Protein AF-A0A1X1NPN5-F1 (afdb_monomer_lite)

Secondary structure (DSSP, 8-state):
----PPPPPGGGGBPBPPPHHHHHHHHHHHHHHHHHHTT-SS--HHHHHHHHHHTT--GGGEEEEEEETTEEEEEEE---TT--EEEEEEE-SS-EEEEEEE--TTS-GGG-B---

Radius of gyration: 14.66 Å; chains: 1; bounding box: 39×37×34 Å

Foldseek 3Di:
DPPDDPDDDPVLQEWDDADPVLVVVQVVVQVQLFVQQAQAAQDALVSSVVSCVVVVADPVQWADFHDDDLKTWIKGDPDDPQFFWIWIWIDNNNGIDIDITGGHPNDDRVRHDDDD

Structure (mmCIF, N/CA/C/O backbone):
data_AF-A0A1X1NPN5-F1
#
_entry.id   AF-A0A1X1NPN5-F1
#
loop_
_atom_site.group_PDB
_atom_site.id
_atom_site.type_symbol
_atom_site.label_atom_id
_atom_site.label_alt_id
_atom_site.label_comp_id
_atom_site.label_asym_id
_atom_site.label_entity_id
_atom_site.label_seq_id
_atom_site.pdbx_PDB_ins_code
_atom_site.Cartn_x
_atom_site.Cartn_y
_atom_site.Cartn_z
_atom_site.occupancy
_atom_site.B_iso_or_equiv
_atom_site.auth_seq_id
_atom_site.auth_comp_id
_atom_site.auth_asym_id
_atom_site.auth_atom_id
_atom_site.pdbx_PDB_model_num
ATOM 1 N N . MET A 1 1 ? 23.147 -26.471 -2.593 1.00 44.31 1 MET A N 1
ATOM 2 C CA . MET A 1 1 ? 23.735 -25.119 -2.510 1.00 44.31 1 MET A CA 1
ATOM 3 C C . MET A 1 1 ? 22.582 -24.137 -2.633 1.00 44.31 1 MET A C 1
ATOM 5 O O . MET A 1 1 ? 21.933 -24.182 -3.671 1.00 44.31 1 MET A O 1
ATOM 9 N N . PRO A 1 2 ? 22.224 -23.353 -1.606 1.00 48.97 2 PRO A N 1
ATOM 10 C CA . PRO A 1 2 ? 21.247 -22.289 -1.802 1.00 48.97 2 PRO A CA 1
ATOM 11 C C . PRO A 1 2 ? 21.860 -21.237 -2.738 1.00 48.97 2 PRO A C 1
ATOM 13 O O . PRO A 1 2 ? 22.962 -20.756 -2.487 1.00 48.97 2 PRO A O 1
ATOM 16 N N . SER A 1 3 ? 21.186 -20.938 -3.850 1.00 48.25 3 SER A N 1
ATOM 17 C CA . SER A 1 3 ? 21.544 -19.811 -4.714 1.00 48.25 3 SER A CA 1
ATOM 18 C C . SER A 1 3 ? 21.250 -18.520 -3.963 1.00 48.25 3 SER A C 1
ATOM 20 O O . SER A 1 3 ? 20.092 -18.135 -3.813 1.00 48.25 3 SER A O 1
ATOM 22 N N . GLU A 1 4 ? 22.297 -17.862 -3.482 1.00 57.72 4 GLU A N 1
ATOM 23 C CA . GLU A 1 4 ? 22.210 -16.495 -2.986 1.00 57.72 4 GLU A CA 1
ATOM 24 C C . GLU A 1 4 ? 21.886 -15.596 -4.189 1.00 57.72 4 GLU A C 1
ATOM 26 O O . GLU A 1 4 ? 22.665 -15.518 -5.143 1.00 57.72 4 GLU A O 1
ATOM 31 N N . LYS A 1 5 ? 20.688 -14.995 -4.211 1.00 56.88 5 LYS A N 1
ATOM 32 C CA . LYS A 1 5 ? 20.358 -13.992 -5.231 1.00 56.88 5 LYS A CA 1
ATOM 33 C C . LYS A 1 5 ? 21.369 -12.844 -5.103 1.00 56.88 5 LYS A C 1
ATOM 35 O O . LYS A 1 5 ? 21.645 -12.431 -3.974 1.00 56.88 5 LYS A O 1
ATOM 40 N N . PRO A 1 6 ? 21.919 -12.324 -6.215 1.00 63.28 6 PRO A N 1
ATOM 41 C CA . PRO A 1 6 ? 22.797 -11.165 -6.154 1.00 63.28 6 PRO A CA 1
ATOM 42 C C . PRO A 1 6 ? 22.067 -10.023 -5.448 1.00 63.28 6 PRO A C 1
ATOM 44 O O . PRO A 1 6 ? 20.894 -9.759 -5.717 1.00 63.28 6 PRO A O 1
ATOM 47 N N . ARG A 1 7 ? 22.762 -9.394 -4.499 1.00 63.34 7 ARG A N 1
ATOM 48 C CA . ARG A 1 7 ? 22.221 -8.290 -3.709 1.00 63.34 7 ARG A CA 1
ATOM 49 C C . ARG A 1 7 ? 21.837 -7.148 -4.663 1.00 63.34 7 ARG A C 1
ATOM 51 O O . ARG A 1 7 ? 22.654 -6.835 -5.535 1.00 63.34 7 ARG A O 1
ATOM 58 N N . PRO A 1 8 ? 20.651 -6.531 -4.518 1.00 67.00 8 PRO A N 1
ATOM 59 C CA . PRO A 1 8 ? 20.272 -5.400 -5.353 1.00 67.00 8 PRO A CA 1
ATOM 60 C C . PRO A 1 8 ? 21.313 -4.285 -5.266 1.00 67.00 8 PRO A C 1
ATOM 62 O O . PRO A 1 8 ? 21.925 -4.064 -4.217 1.00 67.00 8 PRO A O 1
ATOM 65 N N . THR A 1 9 ? 21.526 -3.580 -6.373 1.00 67.44 9 THR A N 1
ATOM 66 C CA . THR A 1 9 ? 22.380 -2.388 -6.366 1.00 67.44 9 THR A CA 1
ATOM 67 C C . THR A 1 9 ? 21.721 -1.276 -5.544 1.00 67.44 9 THR A C 1
ATOM 69 O O . THR A 1 9 ? 20.496 -1.209 -5.464 1.00 67.44 9 THR A O 1
ATOM 72 N N . GLU A 1 10 ? 22.504 -0.368 -4.952 1.00 66.56 10 GLU A N 1
ATOM 73 C CA . GLU A 1 10 ? 21.936 0.761 -4.192 1.00 66.56 10 GLU A CA 1
ATOM 74 C C . GLU A 1 10 ? 20.965 1.599 -5.036 1.00 66.56 10 GLU A C 1
ATOM 76 O O . GLU A 1 10 ? 19.914 2.000 -4.544 1.00 66.56 10 GLU A O 1
ATOM 81 N N . ALA A 1 11 ? 21.258 1.781 -6.326 1.00 66.19 11 ALA A N 1
ATOM 82 C CA . ALA A 1 11 ? 20.371 2.471 -7.258 1.00 66.19 11 ALA A CA 1
ATOM 83 C C . ALA A 1 11 ? 19.021 1.754 -7.453 1.00 66.19 11 ALA A C 1
ATOM 85 O O . ALA A 1 11 ? 18.009 2.419 -7.638 1.00 66.19 11 ALA A O 1
ATOM 86 N N . ALA A 1 12 ? 18.979 0.419 -7.380 1.00 71.81 12 ALA A N 1
ATOM 87 C CA . ALA A 1 12 ? 17.732 -0.339 -7.494 1.00 71.81 12 ALA A CA 1
ATOM 88 C C . ALA A 1 12 ? 16.830 -0.189 -6.255 1.00 71.81 12 ALA A C 1
ATOM 90 O O . ALA A 1 12 ? 15.626 -0.423 -6.354 1.00 71.81 12 ALA A O 1
ATOM 91 N N . THR A 1 13 ? 17.399 0.204 -5.106 1.00 81.75 13 THR A N 1
ATOM 92 C CA . THR A 1 13 ? 16.642 0.460 -3.868 1.00 81.75 13 THR A CA 1
ATOM 93 C C . THR A 1 13 ? 16.032 1.855 -3.797 1.00 81.75 13 THR A C 1
ATOM 95 O O . THR A 1 13 ? 15.238 2.114 -2.899 1.00 81.75 13 THR A O 1
ATOM 98 N N . GLU A 1 14 ? 16.372 2.750 -4.722 1.00 88.38 14 GLU A N 1
ATOM 99 C CA . GLU A 1 14 ? 15.751 4.069 -4.810 1.00 88.38 14 GLU A CA 1
ATOM 100 C C . GLU A 1 14 ? 14.362 3.972 -5.450 1.00 88.38 14 GLU A C 1
ATOM 102 O O . GLU A 1 14 ? 14.108 3.146 -6.329 1.00 88.38 14 GLU A O 1
ATOM 107 N N . GLU A 1 15 ? 13.451 4.842 -5.018 1.00 90.94 15 GLU A N 1
ATOM 108 C CA . GLU A 1 15 ? 12.131 4.951 -5.630 1.00 90.94 15 GLU A CA 1
ATOM 109 C C . GLU A 1 15 ? 12.227 5.321 -7.119 1.00 90.94 15 GLU A C 1
ATOM 111 O O . GLU A 1 15 ? 12.918 6.272 -7.508 1.00 90.94 15 GLU A O 1
ATOM 116 N N . VAL A 1 16 ? 11.497 4.566 -7.943 1.00 92.56 16 VAL A N 1
ATOM 117 C CA . VAL A 1 16 ? 11.407 4.763 -9.395 1.00 92.56 16 VAL A CA 1
ATOM 118 C C . VAL A 1 16 ? 10.140 5.551 -9.731 1.00 92.56 16 VAL A C 1
ATOM 120 O O . VAL A 1 16 ? 9.132 5.486 -9.025 1.00 92.56 16 VAL A O 1
ATOM 123 N N . GLU A 1 17 ? 10.185 6.325 -10.811 1.00 93.94 17 GLU A N 1
ATOM 124 C CA . GLU A 1 17 ? 9.044 7.113 -11.266 1.00 93.94 17 GLU A CA 1
ATOM 125 C C . GLU A 1 17 ? 7.930 6.222 -11.833 1.00 93.94 17 GLU A C 1
ATOM 127 O O . GLU A 1 17 ? 8.133 5.445 -12.769 1.00 93.94 17 GLU A O 1
ATOM 132 N N . LEU A 1 18 ? 6.723 6.377 -11.288 1.00 95.00 18 LEU A N 1
ATOM 133 C CA . LEU A 1 18 ? 5.531 5.708 -11.794 1.00 95.00 18 LEU A CA 1
ATOM 134 C C . LEU A 1 18 ? 5.090 6.303 -13.128 1.00 95.00 18 LEU A C 1
ATOM 136 O O . LEU A 1 18 ? 5.021 7.519 -13.300 1.00 95.00 18 LEU A O 1
ATOM 140 N N . SER A 1 19 ? 4.667 5.441 -14.048 1.00 94.94 19 SER A N 1
ATOM 141 C CA . SER A 1 19 ? 4.024 5.902 -15.277 1.00 94.94 19 SER A CA 1
ATOM 142 C C . SER A 1 19 ? 2.676 6.597 -14.991 1.00 94.94 19 SER A C 1
ATOM 144 O O . SER A 1 19 ? 2.055 6.380 -13.939 1.00 94.94 19 SER A O 1
ATOM 146 N N . PRO A 1 20 ? 2.132 7.382 -15.942 1.00 95.81 20 PRO A N 1
ATOM 147 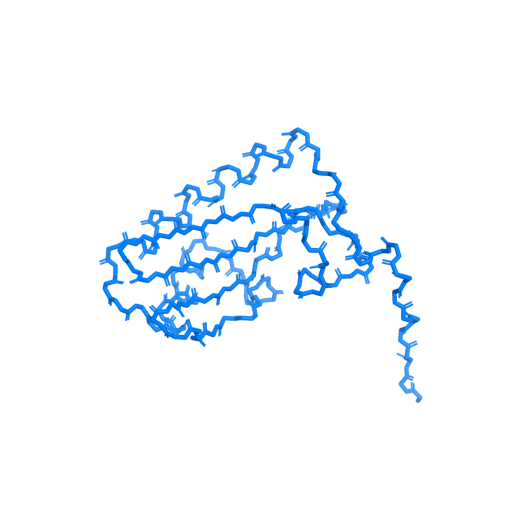C CA . PRO A 1 20 ? 0.800 7.977 -15.795 1.00 95.81 20 PRO A CA 1
ATOM 148 C C . PRO A 1 20 ? -0.312 6.940 -15.566 1.00 95.81 20 PRO A C 1
ATOM 150 O O . PRO A 1 20 ? -1.243 7.176 -14.793 1.00 95.81 20 PRO A O 1
ATOM 153 N N . VAL A 1 21 ? -0.200 5.767 -16.201 1.00 95.31 21 VAL A N 1
ATOM 154 C CA . VAL A 1 21 ? -1.153 4.657 -16.036 1.00 95.31 21 VAL A CA 1
ATOM 155 C C . VAL A 1 21 ? -1.085 4.098 -14.616 1.00 95.31 21 VAL A C 1
ATOM 157 O O . VAL A 1 21 ? -2.120 3.912 -13.977 1.00 95.31 21 VAL A O 1
ATOM 160 N N . GLU A 1 22 ? 0.120 3.890 -14.088 1.00 96.31 22 GLU A N 1
ATOM 161 C CA . GLU A 1 22 ? 0.318 3.405 -12.719 1.00 96.31 22 GLU A CA 1
ATOM 162 C C . GLU A 1 22 ? -0.144 4.424 -11.679 1.00 96.31 22 GLU A C 1
ATOM 164 O O . GLU A 1 22 ? -0.768 4.048 -10.693 1.00 96.31 22 GLU A O 1
ATOM 169 N N . THR A 1 23 ? 0.059 5.717 -11.930 1.00 96.00 23 THR A N 1
ATOM 170 C CA . THR A 1 23 ? -0.443 6.800 -11.069 1.00 96.00 23 THR A CA 1
ATOM 171 C C . THR A 1 23 ? -1.977 6.816 -11.009 1.00 96.00 23 THR A C 1
ATOM 173 O O . THR A 1 23 ? -2.581 6.995 -9.943 1.00 96.00 23 THR A O 1
ATOM 176 N N . CYS A 1 24 ? -2.641 6.576 -12.144 1.00 97.06 24 CYS A N 1
ATOM 177 C CA . CYS A 1 24 ? -4.096 6.439 -12.198 1.00 97.06 24 CYS A CA 1
ATOM 178 C C . CYS A 1 24 ? -4.573 5.191 -11.433 1.00 97.06 24 CYS A C 1
ATOM 180 O O . CYS A 1 24 ? -5.468 5.281 -10.585 1.00 97.06 24 CYS A O 1
ATOM 182 N N . ALA A 1 25 ? -3.934 4.041 -11.673 1.00 96.56 25 ALA A N 1
ATOM 183 C CA . ALA A 1 25 ? -4.245 2.790 -10.985 1.00 96.56 25 ALA A CA 1
ATOM 184 C C . ALA A 1 25 ? -4.046 2.914 -9.465 1.00 96.56 25 ALA A C 1
ATOM 186 O O . ALA A 1 25 ? -4.928 2.529 -8.692 1.00 96.56 25 ALA A O 1
ATOM 187 N N . ALA A 1 26 ? -2.943 3.528 -9.034 1.00 96.88 26 ALA A N 1
ATOM 188 C CA . ALA A 1 26 ? -2.649 3.839 -7.642 1.00 96.88 26 ALA A CA 1
ATOM 189 C C . ALA A 1 26 ? -3.782 4.625 -6.981 1.00 96.88 26 ALA A C 1
ATOM 191 O O . ALA A 1 26 ? -4.279 4.231 -5.927 1.00 96.88 26 ALA A O 1
ATOM 192 N N . SER A 1 27 ? -4.243 5.694 -7.635 1.00 97.31 27 SER A N 1
ATOM 193 C CA . SER A 1 27 ? -5.338 6.530 -7.135 1.00 97.31 27 SER A CA 1
ATOM 194 C C . SER A 1 27 ? -6.636 5.735 -6.963 1.00 97.31 27 SER A C 1
ATOM 196 O O . SER A 1 27 ? -7.369 5.925 -5.989 1.00 97.31 27 SER A O 1
ATOM 198 N N . HIS A 1 28 ? -6.926 4.818 -7.888 1.00 97.81 28 HIS A N 1
ATOM 199 C CA . HIS A 1 28 ? -8.105 3.960 -7.811 1.00 97.81 28 HIS A CA 1
ATOM 200 C C . HIS A 1 28 ? -8.004 2.937 -6.666 1.00 97.81 28 HIS A C 1
ATOM 202 O O . HIS A 1 28 ? -8.948 2.778 -5.887 1.00 97.81 28 HIS A O 1
ATOM 208 N N . HIS A 1 29 ? -6.854 2.275 -6.519 1.00 97.88 29 HIS A N 1
ATOM 209 C CA . HIS A 1 29 ? -6.617 1.327 -5.431 1.00 97.88 29 HIS A CA 1
ATOM 210 C C . HIS A 1 29 ? -6.621 2.005 -4.060 1.00 97.88 29 HIS A C 1
ATOM 212 O O . HIS A 1 29 ? -7.291 1.511 -3.156 1.00 97.88 29 HIS A O 1
ATOM 218 N N . ALA A 1 30 ? -5.977 3.167 -3.921 1.00 97.94 30 ALA A N 1
ATOM 219 C CA . ALA A 1 30 ? -5.979 3.949 -2.688 1.00 97.94 30 ALA A CA 1
ATOM 220 C C . ALA A 1 30 ? -7.408 4.246 -2.210 1.00 97.94 30 ALA A C 1
ATOM 222 O O . ALA A 1 30 ? -7.751 3.944 -1.071 1.00 97.94 30 ALA A O 1
ATOM 223 N N . ARG A 1 31 ? -8.286 4.727 -3.103 1.00 97.69 31 ARG A N 1
ATOM 224 C CA . ARG A 1 31 ? -9.698 4.992 -2.770 1.00 97.69 31 ARG A CA 1
ATOM 225 C C . ARG A 1 31 ? -10.445 3.737 -2.315 1.00 97.69 31 ARG A C 1
ATOM 227 O O . ARG A 1 31 ? -11.209 3.801 -1.354 1.00 97.69 31 ARG A O 1
ATOM 234 N N . ARG A 1 32 ? -10.239 2.603 -2.995 1.00 97.50 32 ARG A N 1
ATOM 235 C CA . ARG A 1 32 ? -10.872 1.322 -2.633 1.00 97.50 32 ARG A CA 1
ATOM 236 C C . ARG A 1 32 ? -10.421 0.835 -1.258 1.00 97.50 32 ARG A C 1
ATOM 238 O O . ARG A 1 32 ? -11.265 0.429 -0.465 1.00 97.50 32 ARG A O 1
ATOM 245 N N . ILE A 1 33 ? -9.120 0.901 -0.984 1.00 97.06 33 ILE A N 1
ATOM 246 C CA . ILE A 1 33 ? -8.523 0.471 0.284 1.00 97.06 33 ILE A CA 1
ATOM 247 C C . ILE A 1 33 ? -8.996 1.367 1.429 1.00 97.06 33 ILE A C 1
ATOM 249 O O . ILE A 1 33 ? -9.502 0.853 2.422 1.00 97.06 33 ILE A O 1
ATOM 253 N N . THR A 1 34 ? -8.911 2.692 1.272 1.00 96.69 34 THR A N 1
ATOM 254 C CA . THR A 1 34 ? -9.397 3.652 2.273 1.00 96.69 34 THR A CA 1
ATOM 255 C C . THR A 1 34 ? -10.858 3.386 2.622 1.00 96.69 34 THR A C 1
ATOM 257 O O . THR A 1 34 ? -11.180 3.253 3.795 1.00 96.69 34 THR A O 1
ATOM 260 N N . LYS A 1 35 ? -11.733 3.191 1.624 1.00 95.44 35 LYS A N 1
ATOM 261 C CA . LYS A 1 35 ? -13.155 2.893 1.866 1.00 95.44 35 LYS A CA 1
ATOM 262 C C . LYS A 1 35 ? -13.389 1.584 2.633 1.00 95.44 35 LYS A C 1
ATOM 264 O O . LYS A 1 35 ? -14.375 1.489 3.352 1.00 95.44 35 LYS A O 1
ATOM 269 N N . ALA A 1 36 ? -12.549 0.570 2.433 1.00 94.25 36 ALA A N 1
ATOM 270 C CA . ALA A 1 36 ? -12.708 -0.728 3.088 1.00 94.25 36 ALA A CA 1
ATOM 271 C C . ALA A 1 36 ? -12.170 -0.753 4.525 1.00 94.25 36 ALA A C 1
ATOM 273 O O . ALA A 1 36 ? -12.632 -1.553 5.331 1.00 94.25 36 ALA A O 1
ATOM 274 N N . ILE A 1 37 ? -11.172 0.081 4.822 1.00 94.38 37 ILE A N 1
ATOM 275 C CA . ILE A 1 37 ? -10.503 0.117 6.126 1.00 94.38 37 ILE A CA 1
ATOM 276 C C . ILE A 1 37 ? -11.130 1.167 7.050 1.00 94.38 37 ILE A C 1
ATOM 278 O O . ILE A 1 37 ? -11.251 0.928 8.255 1.00 94.38 37 ILE A O 1
ATOM 282 N N . ASP A 1 38 ? -11.511 2.327 6.508 1.00 91.94 38 ASP A N 1
ATOM 283 C CA . ASP A 1 38 ? -12.109 3.402 7.296 1.00 91.94 38 ASP A CA 1
ATOM 284 C C . ASP A 1 38 ? -13.413 2.936 7.959 1.00 91.94 38 ASP A C 1
ATOM 286 O O . ASP A 1 38 ? -14.212 2.197 7.383 1.00 91.94 38 ASP A O 1
ATOM 290 N N . GLY A 1 39 ? -13.635 3.397 9.190 1.00 83.81 39 GLY A N 1
ATOM 291 C CA . GLY A 1 39 ? -14.818 3.047 9.978 1.00 83.81 39 GLY A CA 1
ATOM 292 C C . GLY A 1 39 ? -14.628 1.846 10.904 1.00 83.81 39 GLY A C 1
ATOM 293 O O . GLY A 1 39 ? -15.583 1.462 11.574 1.00 83.81 39 GLY A O 1
ATOM 294 N N . THR A 1 40 ? -13.412 1.295 10.997 1.00 81.56 40 THR A N 1
ATOM 295 C CA . THR A 1 40 ? -13.033 0.296 12.012 1.00 81.56 40 THR A CA 1
ATOM 296 C C . THR A 1 40 ? -12.140 0.947 13.071 1.00 81.56 40 THR A C 1
ATOM 298 O O . THR A 1 40 ? -10.933 1.012 12.852 1.00 81.56 40 THR A O 1
ATOM 301 N N . PRO A 1 41 ? -12.672 1.449 14.203 1.00 82.00 41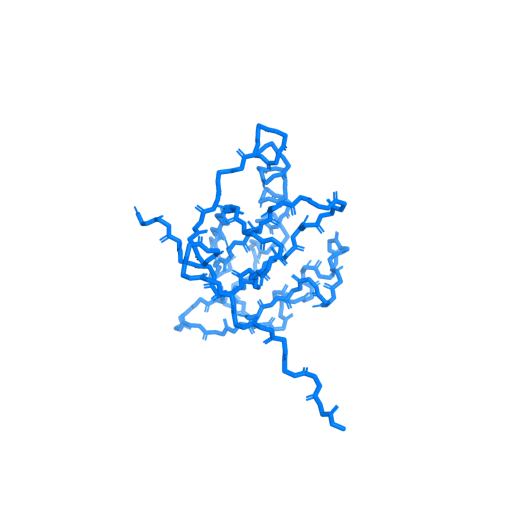 PRO A N 1
ATOM 302 C CA . PRO A 1 41 ? -11.859 2.096 15.233 1.00 82.00 41 PRO A CA 1
ATOM 303 C C . PRO A 1 41 ? -10.797 1.145 15.800 1.00 82.00 41 PRO A C 1
ATOM 305 O O . PRO A 1 41 ? -11.091 -0.026 16.026 1.00 82.00 41 PRO A O 1
ATOM 308 N N . ASP A 1 42 ? -9.584 1.658 16.035 1.00 86.31 42 ASP A N 1
ATOM 309 C CA . ASP A 1 42 ? -8.424 0.895 16.535 1.00 86.31 42 ASP A CA 1
ATOM 310 C C . ASP A 1 42 ? -8.210 -0.456 15.810 1.00 86.31 42 ASP A C 1
ATOM 312 O O . ASP A 1 42 ? -8.350 -1.541 16.389 1.00 86.31 42 ASP A O 1
ATOM 316 N N . PRO A 1 43 ? -7.887 -0.425 14.506 1.00 90.94 43 PRO A N 1
ATOM 317 C CA . PRO A 1 43 ? -7.759 -1.637 13.726 1.00 90.94 43 PRO A CA 1
ATOM 318 C C . PRO A 1 43 ? -6.575 -2.469 14.227 1.00 90.94 43 PRO A C 1
ATOM 320 O O . PRO A 1 43 ? -5.488 -1.964 14.517 1.00 90.94 43 PRO A O 1
ATOM 323 N N . THR A 1 44 ? -6.773 -3.784 14.283 1.00 95.62 44 THR A N 1
ATOM 324 C CA . THR A 1 44 ? -5.683 -4.736 14.485 1.00 95.62 44 THR A CA 1
ATOM 325 C C . THR A 1 44 ? -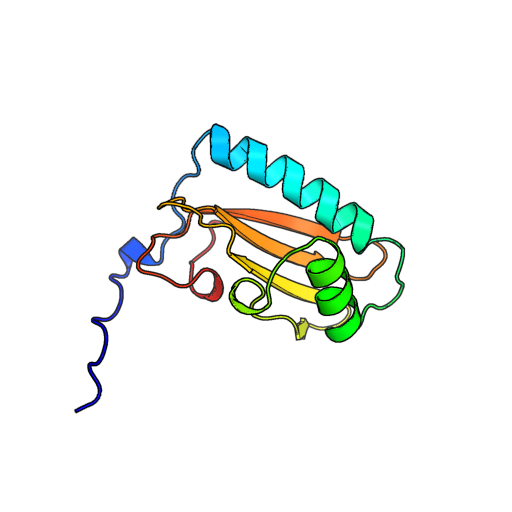5.017 -5.050 13.140 1.00 95.62 44 THR A C 1
ATOM 327 O O . THR A 1 44 ? -5.638 -4.873 12.085 1.00 95.62 44 THR A O 1
ATOM 330 N N . PRO A 1 45 ? -3.777 -5.574 13.127 1.00 97.12 45 PRO A N 1
ATOM 331 C CA . PRO A 1 45 ? -3.166 -6.078 11.898 1.00 97.12 45 PRO A CA 1
ATOM 332 C C . PRO A 1 45 ? -4.038 -7.122 11.183 1.00 97.12 45 PRO A C 1
ATOM 334 O O . PRO A 1 45 ? -4.085 -7.141 9.955 1.00 97.12 45 PRO A O 1
ATOM 337 N N . SER A 1 46 ? -4.769 -7.949 11.938 1.00 96.56 46 SER A N 1
ATOM 338 C CA . SER A 1 46 ? -5.703 -8.934 11.384 1.00 96.56 46 SER A CA 1
ATOM 339 C C . SER A 1 46 ? -6.886 -8.274 10.675 1.00 96.56 46 SER A C 1
ATOM 341 O O . SER A 1 46 ? -7.162 -8.644 9.538 1.00 96.56 46 SER A O 1
ATOM 343 N N . HIS A 1 47 ? -7.506 -7.242 11.267 1.00 95.75 47 HIS A N 1
ATOM 344 C CA . HIS A 1 47 ? -8.593 -6.493 10.616 1.00 95.75 47 HIS A CA 1
ATOM 345 C C . HIS A 1 47 ? -8.145 -5.900 9.273 1.00 95.75 47 HIS A C 1
ATOM 347 O O . HIS A 1 47 ? -8.856 -5.999 8.276 1.00 95.75 47 HIS A O 1
ATOM 353 N N . VAL A 1 48 ? -6.937 -5.325 9.220 1.00 96.94 48 VAL A N 1
ATOM 354 C CA . VAL A 1 48 ? -6.391 -4.767 7.972 1.00 96.94 48 VAL A CA 1
ATOM 355 C C . VAL A 1 48 ? -6.129 -5.863 6.936 1.00 96.94 48 VAL A C 1
ATOM 357 O O . VAL A 1 48 ? -6.505 -5.696 5.777 1.00 96.94 48 VAL A O 1
ATOM 360 N N . LYS A 1 49 ? -5.540 -7.004 7.328 1.00 97.44 49 LYS A N 1
ATOM 361 C CA . LYS A 1 49 ? -5.339 -8.143 6.411 1.00 97.44 49 LYS A CA 1
ATOM 362 C C . LYS A 1 49 ? -6.660 -8.660 5.847 1.00 97.44 49 LYS A C 1
ATOM 364 O O . LYS A 1 49 ? -6.754 -8.899 4.648 1.00 97.44 49 LYS A O 1
ATOM 369 N N . GLU A 1 50 ? -7.674 -8.819 6.689 1.00 96.88 50 GLU A N 1
ATOM 370 C CA . GLU A 1 50 ? -8.999 -9.286 6.274 1.00 96.88 50 GLU A CA 1
ATOM 371 C C . GLU A 1 50 ? -9.675 -8.310 5.310 1.00 96.88 50 GLU A C 1
ATOM 373 O O . GLU A 1 50 ? -10.180 -8.740 4.274 1.00 96.88 50 GLU A O 1
ATOM 378 N N . ALA A 1 51 ? -9.609 -7.002 5.578 1.00 96.44 51 ALA A N 1
ATOM 379 C CA . ALA A 1 51 ? -10.133 -5.983 4.670 1.00 96.44 51 ALA A CA 1
ATOM 380 C C . ALA A 1 51 ? -9.440 -6.024 3.295 1.00 96.44 51 ALA A C 1
ATOM 382 O O . ALA A 1 51 ? -10.105 -5.980 2.259 1.00 96.44 51 ALA A O 1
ATOM 383 N N . LEU A 1 52 ? -8.109 -6.162 3.266 1.00 97.81 52 LEU A N 1
ATOM 384 C CA . LEU A 1 52 ? -7.346 -6.275 2.018 1.00 97.81 52 LEU A CA 1
ATOM 385 C C . LEU A 1 52 ? -7.691 -7.563 1.249 1.00 97.81 52 LEU A C 1
ATOM 387 O O . LEU A 1 52 ? -7.939 -7.508 0.042 1.00 97.81 52 LEU A O 1
ATOM 391 N N . ARG A 1 53 ? -7.796 -8.705 1.935 1.00 97.56 53 ARG A N 1
ATOM 392 C CA . ARG A 1 53 ? -8.245 -9.972 1.331 1.00 97.56 53 ARG A CA 1
ATOM 393 C C . ARG A 1 53 ? -9.660 -9.867 0.771 1.00 97.56 53 ARG A C 1
ATOM 395 O O . ARG A 1 53 ? -9.908 -10.315 -0.344 1.00 97.56 53 ARG A O 1
ATOM 402 N N . GLY A 1 54 ? -10.569 -9.213 1.494 1.00 97.31 54 GLY A N 1
ATOM 403 C CA . GLY A 1 54 ? -11.942 -8.959 1.049 1.00 97.31 54 GLY A CA 1
ATOM 404 C C . GLY A 1 54 ? -12.029 -8.116 -0.230 1.00 97.31 54 GLY A C 1
ATOM 405 O O . GLY A 1 54 ? -12.982 -8.250 -0.994 1.00 97.31 54 GLY A O 1
ATOM 406 N N . LEU A 1 55 ? -11.014 -7.293 -0.516 1.00 97.06 55 LEU A N 1
ATOM 407 C CA . LEU A 1 55 ? -10.888 -6.554 -1.779 1.00 97.06 55 LEU A CA 1
ATOM 408 C C . LEU A 1 55 ? -10.283 -7.376 -2.931 1.00 97.06 55 LEU A C 1
ATOM 410 O O . LEU A 1 55 ? -10.236 -6.874 -4.062 1.00 97.06 55 LEU A O 1
ATOM 414 N N . GLY A 1 56 ? -9.841 -8.606 -2.655 1.00 96.94 56 GLY A N 1
ATOM 415 C CA . GLY A 1 56 ? -9.239 -9.532 -3.614 1.00 96.94 56 GLY A CA 1
ATOM 416 C C . GLY A 1 56 ? -7.710 -9.494 -3.668 1.00 96.94 56 GLY A C 1
ATOM 417 O O . GLY A 1 56 ? -7.131 -10.049 -4.600 1.00 96.94 56 GLY A O 1
ATOM 418 N N . TYR A 1 57 ? -7.040 -8.838 -2.716 1.00 96.88 57 TYR A N 1
ATOM 419 C CA . TYR A 1 57 ? -5.582 -8.902 -2.625 1.00 96.88 57 TYR A CA 1
ATOM 420 C C . TYR A 1 57 ? -5.150 -10.217 -1.971 1.00 96.88 57 TYR A C 1
ATOM 422 O O . TYR A 1 57 ? -5.627 -10.567 -0.893 1.00 96.88 57 TYR A O 1
ATOM 430 N N . ILE A 1 58 ? -4.250 -10.940 -2.633 1.00 96.19 58 ILE A N 1
ATOM 431 C CA . ILE A 1 58 ? -3.690 -12.199 -2.130 1.00 96.19 58 ILE A CA 1
ATOM 432 C C . ILE A 1 58 ? -2.562 -11.939 -1.126 1.00 96.19 58 ILE A C 1
ATOM 434 O O . ILE A 1 58 ? -1.919 -10.888 -1.169 1.00 96.19 58 ILE A O 1
ATOM 438 N N . ASP A 1 59 ? -2.311 -12.901 -0.240 1.00 95.38 59 ASP A N 1
ATOM 439 C CA . ASP A 1 59 ? -1.347 -12.760 0.857 1.00 95.38 59 ASP A CA 1
ATOM 440 C C . ASP A 1 59 ? 0.074 -12.485 0.371 1.00 95.38 59 ASP A C 1
ATOM 442 O O . ASP A 1 59 ? 0.795 -11.704 0.985 1.00 95.38 59 ASP A O 1
ATOM 446 N N . GLU A 1 60 ? 0.453 -13.053 -0.772 1.00 95.06 60 GLU A N 1
ATOM 447 C CA . GLU A 1 60 ? 1.767 -12.880 -1.389 1.00 95.06 60 GLU A CA 1
ATOM 448 C C . GLU A 1 60 ? 2.051 -11.434 -1.799 1.00 95.06 60 GLU A C 1
ATOM 450 O O . GLU A 1 60 ? 3.201 -11.101 -2.052 1.00 95.06 60 GLU A O 1
ATOM 455 N N . ARG A 1 61 ? 1.020 -10.585 -1.878 1.00 96.00 61 ARG A N 1
ATOM 456 C CA . ARG A 1 61 ? 1.144 -9.159 -2.202 1.00 96.00 61 ARG A CA 1
ATOM 457 C C . ARG A 1 61 ? 1.033 -8.260 -0.980 1.00 96.00 61 ARG A C 1
ATOM 459 O O . ARG A 1 61 ? 1.268 -7.060 -1.091 1.00 96.00 61 ARG A O 1
ATOM 466 N N . ILE A 1 62 ? 0.620 -8.800 0.165 1.00 97.75 62 ILE A N 1
ATOM 467 C CA . ILE A 1 62 ? 0.360 -8.041 1.386 1.00 97.75 62 ILE A CA 1
ATOM 468 C C . ILE A 1 62 ? 1.544 -8.233 2.334 1.00 97.75 62 ILE A C 1
ATOM 470 O O . ILE A 1 62 ? 1.704 -9.274 2.969 1.00 97.75 62 ILE A O 1
ATOM 474 N N . HIS A 1 63 ? 2.353 -7.192 2.490 1.00 97.00 63 HIS A N 1
ATOM 475 C CA . HIS A 1 63 ? 3.597 -7.244 3.252 1.00 97.00 63 HIS A CA 1
ATOM 476 C C . HIS A 1 63 ? 3.564 -6.333 4.477 1.00 97.00 63 HIS A C 1
ATOM 478 O O . HIS A 1 63 ? 2.822 -5.352 4.541 1.00 97.00 63 HIS A O 1
ATOM 484 N N . GLY A 1 64 ? 4.399 -6.660 5.468 1.00 94.25 64 GLY A N 1
ATOM 485 C CA . GLY A 1 64 ? 4.711 -5.763 6.584 1.00 94.25 64 GLY A CA 1
ATOM 486 C C . GLY A 1 64 ? 3.509 -5.299 7.412 1.00 94.25 64 GLY A C 1
ATOM 487 O O . GLY A 1 64 ? 3.567 -4.215 7.988 1.00 94.25 64 GLY A O 1
ATOM 488 N N . VAL A 1 65 ? 2.410 -6.069 7.455 1.00 97.38 65 VAL A N 1
ATOM 489 C CA . VAL A 1 65 ? 1.223 -5.671 8.225 1.00 97.38 65 VAL A CA 1
ATOM 490 C C . VAL A 1 65 ? 1.503 -5.793 9.714 1.00 97.38 65 VAL A C 1
ATOM 492 O O . VAL A 1 65 ? 1.544 -6.900 10.255 1.00 97.38 65 VAL A O 1
ATOM 495 N N . GLN A 1 66 ? 1.674 -4.659 10.382 1.00 96.88 66 GLN A N 1
ATOM 496 C CA . GLN A 1 66 ? 2.046 -4.612 11.792 1.00 96.88 66 GLN A CA 1
ATOM 497 C C . GLN A 1 66 ? 1.514 -3.354 12.473 1.00 96.88 66 GLN A C 1
ATOM 499 O O . GLN A 1 66 ? 1.204 -2.358 11.818 1.00 96.88 66 GLN A O 1
ATOM 504 N N . ARG A 1 67 ? 1.425 -3.391 13.806 1.00 96.00 67 ARG A N 1
ATOM 505 C CA . ARG A 1 67 ? 1.161 -2.188 14.601 1.00 96.00 67 ARG A CA 1
ATOM 506 C C . ARG A 1 67 ? 2.442 -1.375 14.775 1.00 96.00 67 ARG A C 1
ATOM 508 O O . ARG A 1 67 ? 3.503 -1.920 15.053 1.00 96.00 67 ARG A O 1
ATOM 515 N N . SER A 1 68 ? 2.303 -0.063 14.652 1.00 92.75 68 SER A N 1
ATOM 516 C CA . SER A 1 68 ? 3.327 0.949 14.884 1.00 92.75 68 SER A CA 1
ATOM 517 C C . SER A 1 68 ? 2.689 2.078 15.694 1.00 92.75 68 SER A C 1
ATOM 519 O O . SER A 1 68 ? 2.103 3.008 15.132 1.00 92.75 68 SER A O 1
ATOM 521 N N . GLY A 1 69 ? 2.765 1.972 17.023 1.00 91.06 69 GLY A N 1
ATOM 522 C CA . GLY A 1 69 ? 1.984 2.811 17.935 1.00 91.06 69 GLY A CA 1
ATOM 523 C C . GLY A 1 69 ? 0.484 2.557 17.763 1.00 91.06 69 GLY A C 1
ATOM 524 O O . GLY A 1 69 ? 0.050 1.411 17.683 1.00 91.06 69 GLY A O 1
ATOM 525 N N . GLU A 1 70 ? -0.297 3.629 17.640 1.00 90.94 70 GLU A N 1
ATOM 526 C CA . GLU A 1 70 ? -1.760 3.595 17.444 1.00 90.94 70 GLU A CA 1
ATOM 527 C C . GLU A 1 70 ? -2.191 3.304 15.996 1.00 90.94 70 GLU A C 1
ATOM 529 O O . GLU A 1 70 ? -3.358 3.448 15.635 1.00 90.94 70 GLU A O 1
ATOM 534 N N . LYS A 1 71 ? -1.241 2.973 15.118 1.00 94.94 71 LYS A N 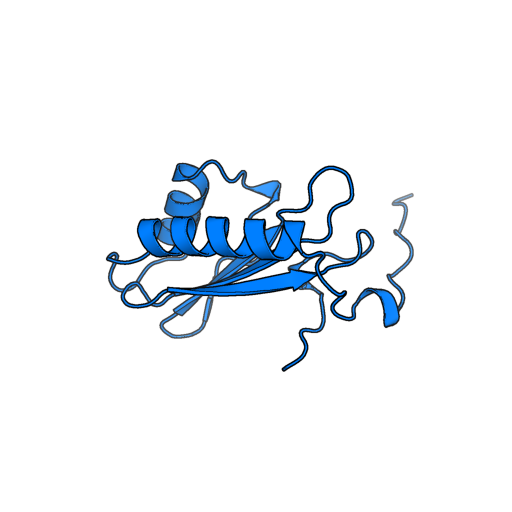1
ATOM 535 C CA . LYS A 1 71 ? -1.497 2.794 13.689 1.00 94.94 71 LYS A CA 1
ATOM 536 C C . LYS A 1 71 ? -1.133 1.387 13.259 1.00 94.94 71 LYS A C 1
ATOM 538 O O . LYS A 1 71 ? -0.172 0.812 13.759 1.00 94.94 71 LYS A O 1
ATOM 543 N N . VAL A 1 72 ? -1.847 0.866 12.274 1.00 97.56 72 VAL A N 1
ATOM 544 C CA . VAL A 1 72 ? -1.420 -0.300 11.501 1.00 97.56 72 VAL A CA 1
ATOM 545 C C . VAL A 1 72 ? -0.789 0.194 10.211 1.00 97.56 72 VAL A C 1
ATOM 547 O O . VAL A 1 72 ? -1.367 1.027 9.511 1.00 97.56 72 VAL A O 1
ATOM 550 N N . THR A 1 73 ? 0.403 -0.305 9.911 1.00 97.69 73 THR A N 1
ATOM 551 C CA . THR A 1 73 ? 1.100 -0.074 8.644 1.00 97.69 73 THR A CA 1
ATOM 552 C C . THR A 1 73 ? 1.085 -1.337 7.808 1.00 97.69 73 THR A C 1
ATOM 554 O O . THR A 1 73 ? 1.059 -2.428 8.370 1.00 97.69 73 THR A O 1
ATOM 557 N N . PHE A 1 74 ? 1.121 -1.195 6.489 1.00 97.88 74 PHE A N 1
ATOM 558 C CA . PHE A 1 74 ? 1.253 -2.299 5.546 1.00 97.88 74 PHE A CA 1
ATOM 559 C C . PHE A 1 74 ? 1.871 -1.813 4.238 1.00 97.88 74 PHE A C 1
ATOM 561 O O . PHE A 1 74 ? 1.870 -0.619 3.943 1.00 97.88 74 PHE A O 1
ATOM 568 N N . VAL A 1 75 ? 2.355 -2.755 3.439 1.00 98.12 75 VAL A N 1
ATOM 569 C CA . VAL A 1 75 ? 2.805 -2.530 2.067 1.00 98.12 75 VAL A CA 1
ATOM 570 C C . VAL A 1 75 ? 2.034 -3.468 1.148 1.00 98.12 75 VAL A C 1
ATOM 572 O O . VAL A 1 75 ? 1.784 -4.619 1.504 1.00 98.12 75 VAL A O 1
ATOM 575 N N . LEU A 1 76 ? 1.639 -2.974 -0.021 1.00 97.94 76 LEU A N 1
ATOM 576 C CA . LEU A 1 76 ? 0.944 -3.748 -1.039 1.00 97.94 76 LEU A CA 1
ATOM 577 C C . LEU A 1 76 ? 1.743 -3.739 -2.341 1.00 97.94 76 LEU A C 1
ATOM 579 O O . LEU A 1 76 ? 1.966 -2.675 -2.921 1.00 97.94 76 LEU A O 1
ATOM 583 N N . ASP A 1 77 ? 2.131 -4.921 -2.805 1.00 97.12 77 ASP A N 1
ATOM 584 C CA . ASP A 1 77 ? 2.767 -5.113 -4.104 1.00 97.12 77 ASP A CA 1
ATOM 585 C C . ASP A 1 77 ? 1.695 -5.243 -5.197 1.00 97.12 77 ASP A C 1
ATOM 587 O O . ASP A 1 77 ? 0.941 -6.219 -5.255 1.00 97.12 77 ASP A O 1
ATOM 591 N N . LEU A 1 78 ? 1.589 -4.231 -6.060 1.00 96.25 78 LEU A N 1
ATOM 592 C CA . LEU A 1 78 ? 0.645 -4.208 -7.180 1.00 96.25 78 LEU A CA 1
ATOM 593 C C . LEU A 1 78 ? 1.332 -4.398 -8.529 1.00 96.25 78 LEU A C 1
ATOM 595 O O . LEU A 1 78 ? 0.708 -4.173 -9.570 1.00 96.25 78 LEU A O 1
ATOM 599 N N . ARG A 1 79 ? 2.584 -4.854 -8.536 1.00 93.88 79 ARG A N 1
ATOM 600 C CA . ARG A 1 79 ? 3.318 -5.117 -9.767 1.00 93.88 79 ARG A CA 1
ATOM 601 C C . ARG A 1 79 ? 2.636 -6.249 -10.532 1.00 93.88 79 ARG A C 1
ATOM 603 O O . ARG A 1 79 ? 2.378 -7.344 -10.026 1.00 93.88 79 ARG A O 1
ATOM 610 N N . VAL A 1 80 ? 2.292 -5.969 -11.783 1.00 84.69 80 VAL A N 1
ATOM 611 C CA . VAL A 1 80 ? 1.697 -6.924 -12.723 1.00 84.69 80 VAL A CA 1
ATOM 612 C C . VAL A 1 80 ? 2.431 -6.770 -14.044 1.00 84.69 80 VAL A C 1
ATOM 614 O O . VAL A 1 80 ? 2.632 -5.647 -14.491 1.00 84.69 80 VAL A O 1
ATOM 617 N N . MET A 1 81 ? 2.830 -7.886 -14.667 1.00 80.94 81 MET A N 1
ATOM 618 C CA . MET A 1 81 ? 3.434 -7.900 -16.012 1.00 80.94 81 MET A CA 1
ATOM 619 C C . MET A 1 81 ? 4.632 -6.937 -16.177 1.00 80.94 81 MET A C 1
ATOM 621 O O . MET A 1 81 ? 4.783 -6.311 -17.220 1.00 80.94 81 MET A O 1
ATOM 625 N N . GLY A 1 82 ? 5.477 -6.804 -15.148 1.00 79.00 82 GLY A N 1
ATOM 626 C CA . GLY A 1 82 ? 6.642 -5.907 -15.175 1.00 79.00 82 GLY A CA 1
ATOM 627 C C . GLY A 1 82 ? 6.363 -4.457 -14.765 1.00 79.00 82 GLY A C 1
ATOM 628 O O . GLY A 1 82 ? 7.238 -3.615 -14.926 1.00 79.00 82 GLY A O 1
ATOM 629 N N . GLY A 1 83 ? 5.173 -4.158 -14.231 1.00 89.44 83 GLY A N 1
ATOM 630 C CA . GLY A 1 83 ? 4.911 -2.887 -13.552 1.00 89.44 83 GLY A CA 1
ATOM 631 C C . GLY A 1 83 ? 5.757 -2.706 -12.287 1.00 89.44 83 GLY A C 1
ATOM 632 O O . GLY A 1 83 ? 6.370 -3.647 -11.784 1.00 89.44 83 GLY A O 1
ATOM 633 N N . GLN A 1 84 ? 5.737 -1.492 -11.753 1.00 95.31 84 GLN A N 1
ATOM 634 C CA . GLN A 1 84 ? 6.582 -1.031 -10.641 1.00 95.31 84 GLN A CA 1
ATOM 635 C C . GLN A 1 84 ? 5.758 -0.527 -9.447 1.00 95.31 84 GLN A C 1
ATOM 637 O O . GLN A 1 84 ? 6.317 -0.162 -8.420 1.00 95.31 84 GLN A O 1
ATOM 642 N N . LEU A 1 85 ? 4.427 -0.518 -9.555 1.00 96.88 85 LEU A N 1
ATOM 643 C CA . LEU A 1 85 ? 3.552 0.050 -8.536 1.00 96.88 85 LEU A CA 1
ATOM 644 C C . LEU A 1 85 ? 3.539 -0.745 -7.219 1.00 96.88 85 LEU A C 1
ATOM 646 O O . LEU A 1 85 ? 3.031 -1.865 -7.155 1.00 96.88 85 LEU A O 1
ATOM 650 N N . CYS A 1 86 ? 3.962 -0.083 -6.147 1.00 97.56 86 CYS A N 1
ATOM 651 C CA . CYS A 1 86 ? 3.739 -0.478 -4.761 1.00 97.56 86 CYS A CA 1
ATOM 652 C C . CYS A 1 86 ? 2.898 0.589 -4.039 1.00 97.56 86 CYS A C 1
ATOM 654 O O . CYS A 1 86 ? 2.916 1.768 -4.403 1.00 97.56 86 CYS A O 1
ATOM 656 N N . LEU A 1 87 ? 2.175 0.197 -2.986 1.00 98.06 87 LEU A N 1
ATOM 657 C CA . LEU A 1 87 ? 1.478 1.125 -2.088 1.00 98.06 87 LEU A CA 1
ATOM 658 C C . LEU A 1 87 ? 1.967 0.948 -0.651 1.00 98.06 87 LEU A C 1
ATOM 660 O O . LEU A 1 87 ? 2.031 -0.172 -0.152 1.00 98.06 87 LEU A O 1
ATOM 664 N N . SER A 1 88 ? 2.238 2.056 0.032 1.00 97.81 88 SER A N 1
ATOM 665 C CA . SER A 1 88 ? 2.463 2.099 1.476 1.00 97.81 88 SER A CA 1
ATOM 666 C C . SER A 1 88 ? 1.186 2.580 2.148 1.00 97.81 88 SER A C 1
ATOM 668 O O . SER A 1 88 ? 0.629 3.614 1.777 1.00 97.81 88 SER A O 1
ATOM 670 N N . GLY A 1 89 ? 0.690 1.809 3.107 1.00 97.50 89 GLY A N 1
ATOM 671 C CA . GLY A 1 89 ? -0.552 2.088 3.803 1.00 97.50 89 GLY A CA 1
ATOM 672 C C . GLY A 1 89 ? -0.347 2.284 5.293 1.00 97.50 89 GLY A C 1
ATOM 673 O O . GLY A 1 89 ? 0.429 1.579 5.940 1.00 97.50 89 GLY A O 1
ATOM 674 N N . ARG A 1 90 ? -1.079 3.242 5.859 1.00 97.06 90 ARG A N 1
ATOM 675 C CA . ARG A 1 90 ? -1.106 3.509 7.296 1.00 97.06 90 ARG A CA 1
ATOM 676 C C . ARG A 1 90 ? -2.505 3.925 7.719 1.00 97.06 90 ARG A C 1
ATOM 678 O O . ARG A 1 90 ? -3.069 4.862 7.162 1.00 97.06 90 ARG A O 1
ATOM 685 N N . THR A 1 91 ? -3.042 3.280 8.745 1.00 96.50 91 THR A N 1
ATOM 686 C CA . THR A 1 91 ? -4.389 3.564 9.249 1.00 96.50 91 THR A CA 1
ATOM 687 C C . THR A 1 91 ? -4.440 3.540 10.770 1.00 96.50 91 THR A C 1
ATOM 689 O O . THR A 1 91 ? -3.724 2.769 11.401 1.00 96.50 91 THR A O 1
ATOM 692 N N . ASN A 1 92 ? -5.290 4.376 11.359 1.00 93.88 92 ASN A N 1
ATOM 693 C CA . ASN A 1 92 ? -5.746 4.241 12.748 1.00 93.88 92 ASN A CA 1
ATOM 694 C C . ASN A 1 92 ? -7.241 3.881 12.826 1.00 93.88 92 ASN A C 1
ATOM 696 O O . ASN A 1 92 ? -7.858 4.038 13.876 1.00 93.88 92 ASN A O 1
ATOM 700 N N . GLY A 1 93 ? -7.842 3.464 11.706 1.00 85.12 93 GLY A N 1
ATOM 701 C CA . GLY A 1 93 ? -9.263 3.129 11.615 1.00 85.12 93 GLY A CA 1
ATOM 702 C C . GLY A 1 93 ? -10.181 4.303 11.306 1.00 85.12 93 GLY A C 1
ATOM 703 O O . GLY A 1 93 ? -11.174 4.152 10.598 1.00 85.12 93 GLY A O 1
ATOM 704 N N . THR A 1 94 ? -9.832 5.487 11.804 1.00 88.75 94 THR A N 1
ATOM 705 C CA . THR A 1 94 ? -10.561 6.733 11.528 1.00 88.75 94 THR A CA 1
ATOM 706 C C . THR A 1 94 ? -10.057 7.409 10.258 1.00 88.75 94 THR A C 1
ATOM 708 O O . THR A 1 94 ? -10.822 8.050 9.544 1.00 88.75 94 THR A O 1
ATOM 711 N N . ARG A 1 95 ? -8.754 7.302 9.987 1.00 91.81 95 ARG A N 1
ATOM 712 C CA . ARG A 1 95 ? -8.116 7.862 8.800 1.00 91.81 95 ARG A CA 1
ATOM 713 C C . ARG A 1 95 ? -7.105 6.879 8.238 1.00 91.81 95 ARG A C 1
ATOM 715 O O . ARG A 1 95 ? -6.127 6.534 8.906 1.00 91.81 95 ARG A O 1
ATOM 722 N N . THR A 1 96 ? -7.300 6.521 6.978 1.00 95.56 96 THR A N 1
ATOM 723 C CA . THR A 1 96 ? -6.355 5.721 6.202 1.00 95.56 96 THR A CA 1
ATOM 724 C C . THR A 1 96 ? -5.611 6.598 5.197 1.00 95.56 96 THR A C 1
ATOM 726 O O . THR A 1 96 ? -6.220 7.255 4.354 1.00 95.56 96 THR A O 1
ATOM 729 N N . ALA A 1 97 ? -4.282 6.607 5.284 1.00 96.38 97 ALA A N 1
ATOM 730 C CA . ALA A 1 97 ? -3.390 7.215 4.303 1.00 96.38 97 ALA A CA 1
ATOM 731 C C . ALA A 1 97 ? -2.749 6.114 3.453 1.00 96.38 97 ALA A C 1
ATOM 733 O O . ALA A 1 97 ? -2.216 5.147 4.002 1.00 96.38 97 ALA A O 1
ATOM 734 N N . ILE A 1 98 ? -2.813 6.273 2.132 1.00 97.75 98 ILE A N 1
ATOM 735 C CA . ILE A 1 98 ? -2.208 5.371 1.152 1.00 97.75 98 ILE A CA 1
ATOM 736 C C . ILE A 1 98 ? -1.322 6.206 0.236 1.00 97.75 98 ILE A C 1
ATOM 738 O O . ILE A 1 98 ? -1.800 7.168 -0.364 1.00 97.75 98 ILE A O 1
ATOM 742 N N . GLU A 1 99 ? -0.058 5.827 0.113 1.00 97.25 99 GLU A N 1
ATOM 743 C CA . GLU A 1 99 ? 0.921 6.530 -0.706 1.00 97.25 99 GLU A CA 1
ATOM 744 C C . GLU A 1 99 ? 1.525 5.576 -1.747 1.00 97.25 99 GLU A C 1
ATOM 746 O O . GLU A 1 99 ? 2.043 4.518 -1.375 1.00 97.25 99 GLU A O 1
ATOM 751 N N . PRO A 1 100 ? 1.475 5.913 -3.044 1.00 97.19 100 PRO A N 1
ATOM 752 C CA . PRO A 1 100 ? 2.100 5.101 -4.082 1.00 97.19 100 PRO A CA 1
ATOM 753 C C . PRO A 1 100 ? 3.594 5.391 -4.243 1.00 97.19 100 PRO A C 1
ATOM 755 O O . PRO A 1 100 ? 4.042 6.492 -3.927 1.00 97.19 100 PRO A O 1
ATOM 758 N N . TYR A 1 101 ? 4.344 4.402 -4.732 1.00 96.94 101 TYR A N 1
ATOM 759 C CA . TYR A 1 101 ? 5.734 4.506 -5.203 1.00 96.94 101 TYR A CA 1
ATOM 760 C C . TYR A 1 101 ? 6.010 3.498 -6.306 1.00 96.94 101 TYR A C 1
ATOM 762 O O . TYR A 1 101 ? 5.353 2.455 -6.374 1.00 96.94 101 TYR A O 1
ATOM 770 N N . GLY A 1 102 ? 7.036 3.790 -7.106 1.00 95.56 102 GLY A N 1
ATOM 771 C CA . GLY A 1 102 ? 7.688 2.810 -7.960 1.00 95.56 102 GLY A CA 1
ATOM 772 C C . GLY A 1 102 ? 8.788 2.042 -7.229 1.00 95.56 102 GLY A C 1
ATOM 773 O O . GLY A 1 102 ? 9.604 2.619 -6.509 1.00 95.56 102 GLY A O 1
ATOM 774 N N . ALA A 1 103 ? 8.826 0.734 -7.454 1.00 94.06 103 ALA A N 1
ATOM 775 C CA . ALA A 1 103 ? 9.907 -0.156 -7.062 1.00 94.06 103 ALA A CA 1
ATOM 776 C C . ALA A 1 103 ? 10.463 -0.872 -8.293 1.00 94.06 103 ALA A C 1
ATOM 778 O O . ALA A 1 103 ? 9.698 -1.383 -9.117 1.00 94.06 103 ALA A O 1
ATOM 779 N N . SER A 1 104 ? 11.790 -0.980 -8.378 1.00 90.31 104 SER A N 1
ATOM 780 C CA . SER A 1 104 ? 12.426 -1.890 -9.333 1.00 90.31 104 SER A CA 1
ATOM 781 C C . SER A 1 104 ? 11.945 -3.328 -9.105 1.00 90.31 104 SER A C 1
ATOM 783 O O . SER A 1 104 ? 11.666 -3.738 -7.979 1.00 90.31 104 SER A O 1
ATOM 785 N N . VAL A 1 105 ? 11.891 -4.129 -10.170 1.00 86.06 105 VAL A N 1
ATOM 786 C CA . VAL A 1 105 ? 11.581 -5.570 -10.096 1.00 86.06 105 VAL A CA 1
ATOM 787 C C . VAL A 1 105 ? 12.610 -6.365 -9.285 1.00 86.06 105 VAL A C 1
ATOM 789 O O . VAL A 1 105 ? 12.339 -7.489 -8.873 1.00 86.06 105 VAL A O 1
ATOM 792 N N . GLU A 1 106 ? 13.790 -5.788 -9.063 1.00 85.12 106 GLU A N 1
ATOM 793 C CA . GLU A 1 106 ? 14.893 -6.404 -8.322 1.00 85.12 106 GLU A CA 1
ATOM 794 C C . GLU A 1 106 ? 14.769 -6.239 -6.802 1.00 85.12 106 GLU A C 1
ATOM 796 O O . GLU A 1 106 ? 15.485 -6.914 -6.066 1.00 85.12 106 GLU A O 1
ATOM 801 N N . VAL A 1 107 ? 13.883 -5.352 -6.333 1.00 88.38 107 VAL A N 1
ATOM 802 C CA . VAL A 1 107 ? 13.766 -4.969 -4.920 1.00 88.38 107 VAL A CA 1
ATOM 803 C C . VAL A 1 107 ? 12.353 -5.227 -4.413 1.00 88.38 107 VAL A C 1
ATOM 805 O O . VAL A 1 107 ? 11.363 -4.999 -5.117 1.00 88.38 107 VAL A O 1
ATOM 808 N N . ASP A 1 108 ? 12.243 -5.714 -3.180 1.00 90.75 108 ASP A N 1
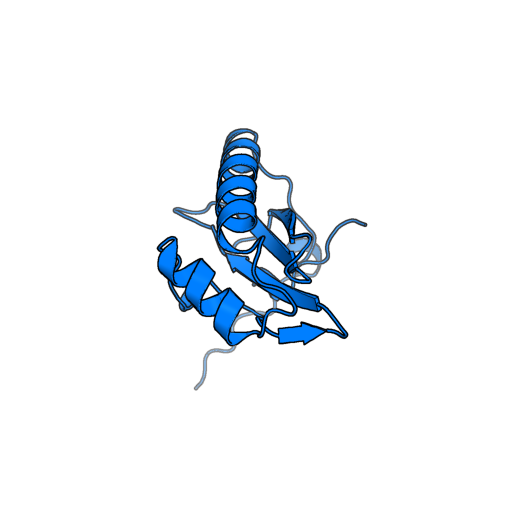ATOM 809 C CA . ASP A 1 108 ? 10.950 -5.877 -2.528 1.00 90.75 108 ASP A CA 1
ATOM 810 C C . ASP A 1 108 ? 10.354 -4.511 -2.189 1.00 90.75 108 ASP A C 1
ATOM 812 O O . ASP A 1 108 ? 11.050 -3.606 -1.728 1.00 90.75 108 ASP A O 1
ATOM 816 N N . CYS A 1 109 ? 9.037 -4.354 -2.356 1.00 93.75 109 CYS A N 1
ATOM 817 C CA . CYS A 1 109 ? 8.365 -3.087 -2.058 1.00 93.75 109 CYS A CA 1
ATOM 818 C C . CYS A 1 109 ? 8.688 -2.580 -0.635 1.00 93.75 109 CYS A C 1
ATOM 820 O O . CYS A 1 109 ? 8.734 -1.376 -0.405 1.00 93.75 109 CYS A O 1
ATOM 822 N N . THR A 1 110 ? 8.925 -3.467 0.333 1.00 93.12 110 THR A N 1
ATOM 823 C CA . THR A 1 110 ? 9.260 -3.100 1.719 1.00 93.12 110 THR A CA 1
ATOM 824 C C . THR A 1 110 ? 10.662 -2.517 1.905 1.00 93.12 110 THR A C 1
ATOM 826 O O . THR A 1 110 ? 10.927 -1.944 2.957 1.00 93.12 110 THR A O 1
ATOM 829 N N . GLU A 1 111 ? 11.553 -2.665 0.925 1.00 91.31 111 GLU A N 1
ATOM 830 C CA . GLU A 1 111 ? 12.967 -2.278 1.015 1.00 91.31 111 GLU A CA 1
ATOM 831 C C . GLU A 1 111 ? 13.302 -1.000 0.227 1.00 91.31 111 GLU A C 1
ATOM 833 O O . GLU A 1 111 ? 14.430 -0.511 0.289 1.00 91.31 111 GLU A O 1
ATOM 838 N N . VAL A 1 112 ? 12.329 -0.431 -0.492 1.00 90.44 112 VAL A N 1
ATOM 839 C CA . VAL A 1 112 ? 12.530 0.794 -1.277 1.00 90.44 112 VAL A CA 1
ATOM 840 C C . VAL A 1 112 ? 12.709 2.010 -0.371 1.00 90.44 112 VAL A C 1
ATOM 842 O O . VAL A 1 112 ? 11.893 2.291 0.512 1.00 90.44 112 VAL A O 1
ATOM 845 N N . ARG A 1 113 ? 13.754 2.788 -0.647 1.00 87.56 113 ARG A N 1
ATOM 846 C CA . ARG A 1 113 ? 14.004 4.101 -0.056 1.00 87.56 113 ARG A CA 1
ATOM 847 C C . ARG A 1 113 ? 13.075 5.124 -0.702 1.00 87.56 113 ARG A C 1
ATOM 849 O O . ARG A 1 113 ? 13.239 5.518 -1.854 1.00 87.56 113 ARG A O 1
ATOM 856 N N . ARG A 1 114 ? 12.065 5.518 0.067 1.00 83.31 114 ARG A N 1
ATOM 857 C CA . ARG A 1 114 ? 11.016 6.465 -0.327 1.00 83.31 114 ARG A CA 1
ATOM 858 C C . ARG A 1 114 ? 11.566 7.891 -0.330 1.00 83.31 114 ARG A C 1
ATOM 860 O O . ARG A 1 114 ? 12.247 8.275 0.625 1.00 83.31 114 ARG A O 1
ATOM 867 N N . ARG A 1 115 ? 11.246 8.685 -1.357 1.00 71.31 115 ARG A N 1
ATOM 868 C CA . ARG A 1 115 ? 11.581 10.122 -1.363 1.00 71.31 115 ARG A CA 1
ATOM 869 C C . ARG A 1 115 ? 10.628 10.849 -0.407 1.00 71.31 115 ARG A C 1
ATOM 871 O O . ARG A 1 115 ? 9.414 10.756 -0.567 1.00 71.31 115 ARG A O 1
ATOM 878 N N . GLY A 1 116 ? 11.187 11.475 0.630 1.00 52.19 116 GLY A N 1
ATOM 879 C CA . GLY A 1 116 ? 10.445 12.233 1.648 1.00 52.19 116 GLY A CA 1
ATOM 880 C C . GLY A 1 116 ? 10.000 13.609 1.181 1.00 52.19 116 GLY A C 1
ATOM 881 O O . GLY A 1 116 ? 10.650 14.157 0.262 1.00 52.19 116 GLY A O 1
#

Sequence (116 aa):
MPSEKPRPTEAATEEVELSPVETCAASHHARRITKAIDGTPDPTPSHVKEALRGLGYIDERIHGVQRSGEKVTFVLDLRVMGGQLCLSGRTNGTRTAI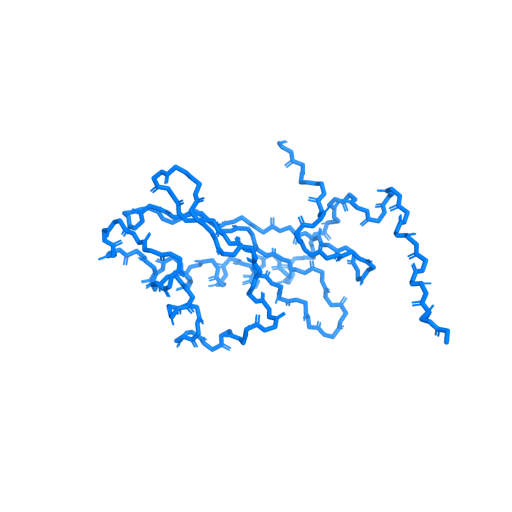EPYGASVEVDCTEVRRRG

pLDDT: mean 89.85, std 12.14, range [44.31, 98.12]